Protein AF-A0A8T4KUY0-F1 (afdb_monomer_lite)

Secondary structure (DSSP, 8-state):
---HHHHHHHHHHHHHHHHHHHHHHHHHHHHHHHHHHHHHHHHHHHHHHHHHHHHHHHHHHHHHHHHHHHHHHHHHHHHHHHHHHHHHHHHHHHHHHHHHHHHH-TTT-----HHHHHHHHHHHHHHHHHHHHHHHHHHHHTS--

Radius of gyration: 52.65 Å; chains: 1; bounding box: 89×38×142 Å

Sequence (145 aa):
MPDPKKLQLILQELIRRANNESRRLRTLEQQLNAIETRLDSLEEVSVRRYKKSDLKFVETDGYIRNTNEVLLKLKNDVDKLNKQVVKFANKRDIKELEKMFDLLNPISQEFVTKESLDREVEEEVKEGFKELKRRSQKDVLSQEK

Structure (mmCIF, N/CA/C/O backbone):
data_AF-A0A8T4KUY0-F1
#
_entry.id   AF-A0A8T4KUY0-F1
#
loop_
_atom_site.group_PDB
_atom_site.id
_atom_site.type_symbol
_atom_site.label_atom_id
_atom_site.label_alt_id
_atom_site.label_comp_id
_atom_site.label_asym_id
_atom_site.label_entity_id
_atom_site.label_seq_id
_atom_site.pdbx_PDB_ins_code
_atom_site.Cartn_x
_atom_site.Cartn_y
_atom_site.Cartn_z
_atom_site.occupancy
_atom_site.B_iso_or_equiv
_atom_site.auth_seq_id
_atom_site.auth_comp_id
_atom_site.auth_asym_id
_atom_site.auth_atom_id
_atom_site.pdbx_PDB_model_num
ATOM 1 N N . MET A 1 1 ? 33.569 5.589 -73.068 1.00 71.81 1 MET A N 1
ATOM 2 C CA . MET A 1 1 ? 33.854 5.188 -71.672 1.00 71.81 1 MET A CA 1
ATOM 3 C C . MET A 1 1 ? 33.404 6.312 -70.751 1.00 71.81 1 MET A C 1
ATOM 5 O O . MET A 1 1 ? 33.564 7.462 -71.150 1.00 71.81 1 MET A O 1
ATOM 9 N N . PRO A 1 2 ? 32.786 6.023 -69.593 1.00 77.38 2 PRO A N 1
ATOM 10 C CA . PRO A 1 2 ? 32.457 7.060 -68.619 1.00 77.38 2 PRO A CA 1
ATOM 11 C C . PRO A 1 2 ? 33.731 7.786 -68.167 1.00 77.38 2 PRO A C 1
ATOM 13 O O . PRO A 1 2 ? 34.785 7.171 -68.032 1.00 77.38 2 PRO A O 1
ATOM 16 N N . ASP A 1 3 ? 33.624 9.099 -67.976 1.00 91.00 3 ASP A N 1
ATOM 17 C CA . ASP A 1 3 ? 34.736 9.959 -67.568 1.00 91.00 3 ASP A CA 1
ATOM 18 C C . ASP A 1 3 ? 35.268 9.511 -66.188 1.00 91.00 3 ASP A C 1
ATOM 20 O O . ASP A 1 3 ? 34.486 9.476 -65.227 1.00 91.00 3 ASP A O 1
ATOM 24 N N . PRO A 1 4 ? 36.562 9.158 -66.054 1.00 91.00 4 PRO A N 1
ATOM 25 C CA . PRO A 1 4 ? 37.136 8.652 -64.805 1.00 91.00 4 PRO A CA 1
ATOM 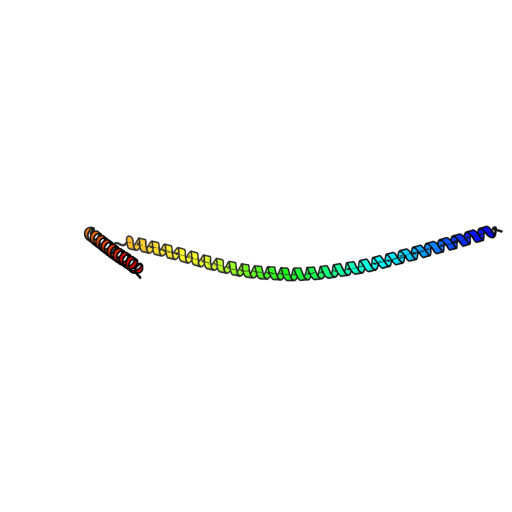26 C C . PRO A 1 4 ? 36.927 9.600 -63.615 1.00 91.00 4 PRO A C 1
ATOM 28 O O . PRO A 1 4 ? 36.757 9.140 -62.486 1.00 91.00 4 PRO A O 1
ATOM 31 N N . LYS A 1 5 ? 36.835 10.916 -63.856 1.00 92.50 5 LYS A N 1
ATOM 32 C CA . LYS A 1 5 ? 36.548 11.904 -62.802 1.00 92.50 5 LYS A CA 1
ATOM 33 C C . LYS A 1 5 ? 35.140 11.760 -62.222 1.00 92.50 5 LYS A C 1
ATOM 35 O O . LYS A 1 5 ? 34.949 11.920 -61.019 1.00 92.50 5 LYS A O 1
ATOM 40 N N . LYS A 1 6 ? 34.149 11.423 -63.056 1.00 93.56 6 LYS A N 1
ATOM 41 C CA . LYS A 1 6 ? 32.766 11.196 -62.603 1.00 93.56 6 LYS A CA 1
ATOM 42 C C . LYS A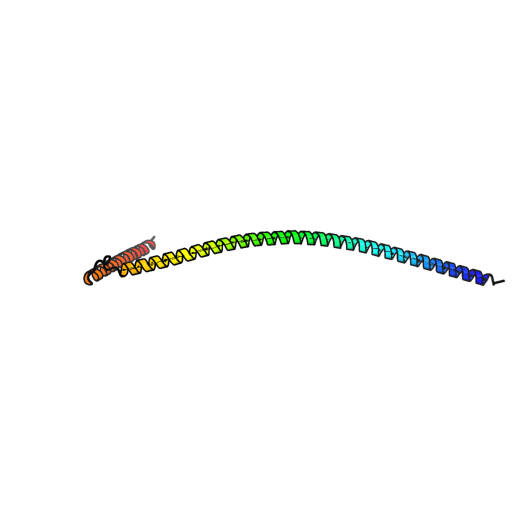 1 6 ? 32.665 9.931 -61.758 1.00 93.56 6 LYS A C 1
ATOM 44 O O . LYS A 1 6 ? 31.966 9.931 -60.750 1.00 93.56 6 LYS A O 1
ATOM 49 N N . LEU A 1 7 ? 33.395 8.881 -62.136 1.00 94.12 7 LEU A N 1
ATOM 50 C CA . LEU A 1 7 ? 33.453 7.639 -61.364 1.00 94.12 7 LEU A CA 1
ATOM 51 C C . LEU A 1 7 ? 34.056 7.877 -59.970 1.00 94.12 7 LEU A C 1
ATOM 53 O O . LEU A 1 7 ? 33.508 7.408 -58.974 1.00 94.12 7 LEU A O 1
ATOM 57 N N . GLN A 1 8 ? 35.133 8.663 -59.891 1.00 95.62 8 GLN A N 1
ATOM 58 C CA . GLN A 1 8 ? 35.764 9.027 -58.621 1.00 95.62 8 GLN A CA 1
ATOM 59 C C . GLN A 1 8 ? 34.829 9.846 -57.717 1.00 95.62 8 GLN A C 1
ATOM 61 O O . GLN A 1 8 ? 34.755 9.576 -56.519 1.00 95.62 8 GLN A O 1
ATOM 66 N N . LEU A 1 9 ? 34.075 10.795 -58.285 1.00 96.19 9 LEU A N 1
ATOM 67 C CA . LEU A 1 9 ? 33.085 11.583 -57.544 1.00 96.19 9 LEU A CA 1
ATOM 68 C C . LEU A 1 9 ? 31.974 10.697 -56.958 1.00 96.19 9 LEU A C 1
ATOM 70 O O . LEU A 1 9 ? 31.631 10.826 -55.785 1.00 96.19 9 LEU A O 1
ATOM 74 N N . ILE A 1 10 ? 31.437 9.770 -57.759 1.00 95.75 10 ILE A N 1
ATOM 75 C CA . ILE A 1 10 ? 30.396 8.833 -57.310 1.00 95.75 10 ILE A CA 1
ATOM 76 C C . ILE A 1 10 ? 30.924 7.963 -56.166 1.00 95.75 10 ILE A C 1
ATOM 78 O O . ILE A 1 10 ? 30.242 7.801 -55.156 1.00 95.75 10 ILE A O 1
ATOM 82 N N . LEU A 1 11 ? 32.147 7.441 -56.291 1.00 96.38 11 LEU A N 1
ATOM 83 C CA . LEU A 1 11 ? 32.770 6.636 -55.241 1.00 96.38 11 LEU A CA 1
ATOM 84 C C . LEU A 1 11 ? 32.942 7.442 -53.945 1.00 96.38 11 LEU A C 1
ATOM 86 O O . LEU A 1 11 ? 32.632 6.947 -52.863 1.00 96.38 11 LEU A O 1
ATOM 90 N N . GLN A 1 12 ? 33.395 8.693 -54.048 1.00 97.19 12 GLN A N 1
ATOM 91 C CA . GLN A 1 12 ? 33.581 9.567 -52.894 1.00 97.19 12 GLN A CA 1
ATOM 92 C C . GLN A 1 12 ? 32.257 9.863 -52.179 1.00 97.19 12 GLN A C 1
ATOM 94 O O . GLN A 1 12 ? 32.208 9.804 -50.950 1.00 97.19 12 GLN A O 1
ATOM 99 N N . GLU A 1 13 ? 31.180 10.129 -52.918 1.00 97.19 13 GLU A N 1
ATOM 100 C CA . GLU A 1 13 ? 29.858 10.355 -52.325 1.00 97.19 13 GLU A CA 1
ATOM 101 C C . GLU A 1 13 ? 29.262 9.079 -51.719 1.00 97.19 13 GLU A C 1
ATOM 103 O O . GLU A 1 13 ? 28.673 9.135 -50.640 1.00 97.19 13 GLU A O 1
ATOM 108 N N . LEU A 1 14 ? 29.481 7.910 -52.329 1.00 97.00 14 LEU A N 1
ATOM 109 C CA . LEU A 1 14 ? 29.097 6.627 -51.731 1.00 97.00 14 LEU A CA 1
ATOM 110 C C . LEU A 1 14 ? 29.839 6.373 -50.414 1.00 97.00 14 LEU A C 1
ATOM 112 O O . LEU A 1 14 ? 29.206 6.024 -49.419 1.00 97.00 14 LEU A O 1
ATOM 116 N N . ILE A 1 15 ? 31.153 6.613 -50.375 1.00 97.50 15 ILE A N 1
ATOM 117 C CA . ILE A 1 15 ? 31.956 6.497 -49.149 1.00 97.50 15 ILE A CA 1
ATOM 118 C C . ILE A 1 15 ? 31.464 7.494 -48.096 1.00 97.50 15 ILE A C 1
ATOM 120 O O . ILE A 1 15 ? 31.287 7.140 -46.930 1.00 97.50 15 ILE A O 1
ATOM 124 N N . ARG A 1 16 ? 31.204 8.746 -48.489 1.00 97.94 16 ARG A N 1
ATOM 125 C CA . ARG A 1 16 ? 30.688 9.779 -47.586 1.00 97.94 16 ARG A CA 1
ATOM 126 C C . ARG A 1 16 ? 29.333 9.384 -47.004 1.00 97.94 16 ARG A C 1
ATOM 128 O O . ARG A 1 16 ? 29.121 9.549 -45.801 1.00 97.94 16 ARG A O 1
ATOM 135 N N . ARG A 1 17 ? 28.438 8.847 -47.832 1.00 97.62 17 ARG A N 1
ATOM 136 C CA . ARG A 1 17 ? 27.117 8.376 -47.415 1.00 97.62 17 ARG A CA 1
ATOM 137 C C . ARG A 1 17 ? 27.217 7.182 -46.472 1.00 97.62 17 ARG A C 1
ATOM 139 O O . ARG A 1 17 ? 26.630 7.242 -45.398 1.00 97.62 17 ARG A O 1
ATOM 146 N N . ALA A 1 18 ? 28.018 6.174 -46.812 1.00 97.88 18 ALA A N 1
ATOM 147 C CA . ALA A 1 18 ? 28.255 5.012 -45.958 1.00 97.88 18 ALA A CA 1
ATOM 148 C C . ALA A 1 18 ? 28.836 5.418 -44.592 1.00 97.88 18 ALA A C 1
ATOM 150 O O . ALA A 1 18 ? 28.380 4.953 -43.549 1.00 97.88 18 ALA A O 1
ATOM 151 N N . ASN A 1 19 ? 29.778 6.366 -44.574 1.00 97.94 19 ASN A N 1
ATOM 152 C CA . ASN A 1 19 ? 30.333 6.907 -43.333 1.00 97.94 19 ASN A CA 1
ATOM 153 C C . ASN A 1 19 ? 29.288 7.666 -42.501 1.00 97.94 19 ASN A C 1
ATOM 155 O O . ASN A 1 19 ? 29.286 7.565 -41.274 1.00 97.94 19 ASN A O 1
ATOM 159 N N . ASN A 1 20 ? 28.400 8.430 -43.142 1.00 98.19 20 ASN A N 1
ATOM 160 C CA . ASN A 1 20 ? 27.322 9.130 -42.446 1.00 98.19 20 ASN A CA 1
ATOM 161 C C . ASN A 1 20 ? 26.292 8.146 -41.866 1.00 98.19 20 ASN A C 1
ATOM 163 O O . ASN A 1 20 ? 25.873 8.286 -40.719 1.00 98.19 20 ASN A O 1
ATOM 167 N N . GLU A 1 21 ? 25.931 7.114 -42.628 1.00 98.12 21 GLU A N 1
ATOM 168 C CA . GLU A 1 21 ? 25.035 6.046 -42.178 1.00 98.12 21 GLU A CA 1
ATOM 169 C C . GLU A 1 21 ? 25.646 5.264 -41.005 1.00 98.12 21 GLU A C 1
ATOM 171 O O . GLU A 1 21 ? 24.969 5.062 -40.000 1.00 98.12 21 GLU A O 1
ATOM 176 N N . SER A 1 22 ? 26.944 4.942 -41.050 1.00 98.06 22 SER A N 1
ATOM 177 C CA . SER A 1 22 ? 27.660 4.304 -39.934 1.00 98.06 22 SER A CA 1
ATOM 178 C C . SER A 1 22 ? 27.664 5.168 -38.665 1.00 98.06 22 SER A C 1
ATOM 180 O O . SER A 1 22 ? 27.395 4.673 -37.569 1.00 98.06 22 SER A O 1
ATOM 182 N N . ARG A 1 23 ? 27.887 6.485 -38.794 1.00 97.88 23 ARG A N 1
ATOM 183 C CA . ARG A 1 23 ? 27.783 7.420 -37.658 1.00 97.88 23 ARG A CA 1
ATOM 184 C C . ARG A 1 23 ? 26.376 7.437 -37.072 1.00 97.88 23 ARG A C 1
ATOM 186 O O . ARG A 1 23 ? 26.228 7.394 -35.854 1.00 97.88 23 ARG A O 1
ATOM 193 N N . ARG A 1 24 ? 25.354 7.474 -37.930 1.00 98.19 24 ARG A N 1
ATOM 194 C CA . ARG A 1 24 ? 23.951 7.461 -37.510 1.00 98.19 24 ARG A CA 1
ATOM 195 C C . ARG A 1 24 ? 23.588 6.164 -36.787 1.00 98.19 24 ARG A C 1
ATOM 197 O O . ARG A 1 24 ? 22.931 6.240 -35.754 1.00 98.19 24 ARG A O 1
ATOM 204 N N . LEU A 1 25 ? 24.031 5.011 -37.291 1.00 98.38 25 LEU A N 1
ATOM 205 C CA . LEU A 1 25 ? 23.829 3.714 -36.638 1.00 98.38 25 LEU A CA 1
ATOM 206 C C . LEU A 1 25 ? 24.439 3.702 -35.237 1.00 98.38 25 LEU A C 1
ATOM 208 O O . LEU A 1 25 ? 23.737 3.400 -34.279 1.00 98.38 25 LEU A O 1
ATOM 212 N N . ARG A 1 26 ? 25.683 4.166 -35.092 1.00 98.25 26 ARG A N 1
ATOM 213 C CA . ARG A 1 26 ? 26.335 4.262 -33.781 1.00 98.25 26 ARG A CA 1
ATOM 214 C C . ARG A 1 26 ? 25.565 5.151 -32.799 1.00 98.25 26 ARG A C 1
ATOM 216 O O . ARG A 1 26 ? 25.467 4.827 -31.620 1.00 98.25 26 ARG A O 1
ATOM 223 N N . THR A 1 27 ? 25.021 6.280 -33.257 1.00 98.38 27 THR A N 1
ATOM 224 C CA . THR A 1 27 ? 24.182 7.140 -32.405 1.00 98.38 27 THR A CA 1
ATOM 225 C C . THR A 1 27 ? 22.889 6.438 -31.993 1.00 98.38 27 THR A C 1
ATOM 227 O O . THR A 1 27 ? 22.487 6.555 -30.838 1.00 98.38 27 THR A O 1
ATOM 230 N N . LEU A 1 28 ? 22.252 5.696 -32.903 1.00 98.38 28 LEU A N 1
ATOM 231 C CA . LEU A 1 28 ? 21.046 4.928 -32.591 1.00 98.38 28 LEU A CA 1
ATOM 232 C C . LEU A 1 28 ? 21.329 3.807 -31.588 1.00 98.38 28 LEU A C 1
ATOM 234 O O . LEU A 1 28 ? 20.566 3.656 -30.645 1.00 98.38 28 LEU A O 1
ATOM 238 N N . GLU A 1 29 ? 22.440 3.085 -31.728 1.00 98.50 29 GLU A N 1
ATOM 239 C CA . GLU A 1 29 ? 22.869 2.059 -30.766 1.00 98.50 29 GLU A CA 1
ATOM 240 C C . GLU A 1 29 ? 23.112 2.657 -29.376 1.00 98.50 29 GLU A C 1
ATOM 242 O O . GLU A 1 29 ? 22.653 2.124 -28.371 1.00 98.50 29 GLU A O 1
ATOM 247 N N . GLN A 1 30 ? 23.774 3.814 -29.299 1.00 98.38 30 GLN A N 1
ATOM 248 C CA . GLN A 1 30 ? 23.978 4.511 -28.026 1.00 98.38 30 GLN A CA 1
ATOM 249 C C . GLN A 1 30 ? 22.656 4.945 -27.384 1.00 98.38 30 GLN A C 1
ATOM 251 O O . GLN A 1 30 ? 22.499 4.845 -26.167 1.00 98.38 30 GLN A O 1
ATOM 256 N N . GLN A 1 31 ? 21.706 5.426 -28.188 1.00 98.50 31 GLN A N 1
ATOM 257 C CA . GLN A 1 31 ? 20.373 5.789 -27.710 1.00 98.50 31 GLN A CA 1
ATOM 258 C C . GLN A 1 31 ? 19.583 4.563 -27.253 1.00 98.50 31 GLN A C 1
ATOM 260 O O . GLN A 1 31 ? 18.938 4.630 -26.210 1.00 98.50 31 GLN A O 1
ATOM 265 N N . LEU A 1 32 ? 19.663 3.456 -27.994 1.00 98.56 32 LEU A N 1
ATOM 266 C CA . LEU A 1 32 ? 19.026 2.189 -27.648 1.00 98.56 32 LEU A CA 1
ATOM 267 C C . LEU A 1 32 ? 19.540 1.690 -26.295 1.00 98.56 32 LEU A C 1
ATOM 269 O O . LEU A 1 32 ? 18.743 1.512 -25.381 1.00 98.56 32 LEU A O 1
ATOM 273 N N . ASN A 1 33 ? 20.861 1.615 -26.123 1.00 98.50 33 ASN A N 1
ATOM 274 C CA . ASN A 1 33 ? 21.479 1.189 -24.866 1.00 98.50 33 ASN A CA 1
ATOM 275 C C . ASN A 1 33 ? 21.059 2.090 -23.691 1.00 98.50 33 ASN A C 1
ATOM 277 O O . ASN A 1 33 ? 20.778 1.616 -22.593 1.00 98.50 33 ASN A O 1
ATOM 281 N N . ALA A 1 34 ? 20.973 3.407 -23.911 1.00 98.44 34 ALA A N 1
ATOM 282 C CA . ALA A 1 34 ? 20.512 4.337 -22.883 1.00 98.44 34 ALA A CA 1
ATOM 283 C C . ALA A 1 34 ? 19.028 4.142 -22.523 1.00 98.44 34 ALA A C 1
ATOM 285 O O . ALA A 1 34 ? 18.643 4.366 -21.374 1.00 98.44 34 ALA A O 1
ATOM 286 N N . ILE A 1 35 ? 18.188 3.759 -23.489 1.00 98.50 35 ILE A N 1
ATOM 287 C CA . ILE A 1 35 ? 16.777 3.429 -23.256 1.00 98.50 35 ILE A CA 1
ATOM 288 C C . ILE A 1 35 ? 16.663 2.109 -22.493 1.00 98.50 35 ILE A C 1
ATOM 290 O O . ILE A 1 35 ? 15.906 2.060 -21.528 1.00 98.50 35 ILE A O 1
ATOM 294 N N . GLU A 1 36 ? 17.437 1.089 -22.860 1.00 98.56 36 GLU A N 1
ATOM 295 C CA . GLU A 1 36 ? 17.468 -0.209 -22.174 1.00 98.56 36 GLU A CA 1
ATOM 296 C C . GLU A 1 36 ? 17.841 -0.047 -20.698 1.00 98.56 36 GLU A C 1
ATOM 298 O O . GLU A 1 36 ? 17.053 -0.409 -19.830 1.00 98.56 36 GLU A O 1
ATOM 303 N N . THR A 1 37 ? 18.934 0.659 -20.382 1.00 98.50 37 THR A N 1
ATOM 304 C CA . THR A 1 37 ? 19.308 0.921 -18.977 1.00 98.50 37 THR A CA 1
ATOM 305 C C . THR A 1 37 ? 18.216 1.676 -18.207 1.00 98.50 37 THR A C 1
ATOM 307 O O . THR A 1 37 ? 18.003 1.447 -17.014 1.00 98.50 37 THR A O 1
ATOM 310 N N . ARG A 1 38 ? 17.499 2.599 -18.864 1.00 98.31 38 ARG A N 1
ATOM 311 C CA . ARG A 1 38 ? 16.374 3.307 -18.234 1.00 98.31 38 ARG A CA 1
ATOM 312 C C . ARG A 1 38 ? 15.194 2.374 -17.985 1.00 98.31 38 ARG A C 1
ATOM 314 O O . ARG A 1 38 ? 14.589 2.482 -16.919 1.00 98.31 38 ARG A O 1
ATOM 321 N N . LEU A 1 39 ? 14.876 1.488 -18.926 1.00 98.56 39 LEU A N 1
ATOM 322 C CA . LEU A 1 39 ? 13.811 0.498 -18.775 1.00 98.56 39 LEU A CA 1
ATOM 323 C C . LEU A 1 39 ? 14.119 -0.471 -17.636 1.00 98.56 39 LEU A C 1
ATOM 325 O O . LEU A 1 39 ? 13.268 -0.617 -16.762 1.00 98.56 39 LEU A O 1
ATOM 329 N N . ASP A 1 40 ? 15.341 -0.997 -17.564 1.00 98.44 40 ASP A N 1
ATOM 330 C CA . ASP A 1 40 ? 15.775 -1.879 -16.474 1.00 98.44 40 ASP A CA 1
ATOM 331 C C . ASP A 1 40 ? 15.615 -1.183 -15.114 1.00 98.44 40 ASP A C 1
ATOM 333 O O . ASP A 1 40 ? 15.017 -1.712 -14.174 1.00 98.44 40 ASP A O 1
ATOM 337 N N . SER A 1 41 ? 16.065 0.073 -15.015 1.00 98.38 41 SER A N 1
ATOM 338 C CA . SER A 1 41 ? 15.931 0.854 -13.781 1.00 98.38 41 SER A CA 1
ATOM 339 C C . SER A 1 41 ? 14.467 1.100 -13.386 1.00 98.38 41 SER A C 1
ATOM 341 O O . SER A 1 41 ? 14.119 1.086 -12.200 1.00 98.38 41 SER A O 1
ATOM 343 N N . LEU A 1 42 ? 13.591 1.318 -14.373 1.00 98.50 42 LEU A N 1
ATOM 344 C CA . LEU A 1 42 ? 12.166 1.544 -14.164 1.00 98.50 42 LEU A CA 1
ATOM 345 C C . LEU A 1 42 ? 11.472 0.255 -13.725 1.00 98.50 42 LEU A C 1
ATOM 347 O O . LEU A 1 42 ? 10.648 0.297 -12.807 1.00 98.50 42 LEU A O 1
ATOM 351 N N . GLU A 1 43 ? 11.834 -0.875 -14.327 1.00 98.50 43 GLU A N 1
ATOM 352 C CA . GLU A 1 43 ? 11.355 -2.197 -13.942 1.00 98.50 43 GLU A CA 1
ATOM 353 C C . GLU A 1 43 ? 11.744 -2.512 -12.497 1.00 98.50 43 GLU A C 1
ATOM 355 O O . GLU A 1 43 ? 10.872 -2.820 -11.681 1.00 98.50 43 GLU A O 1
ATOM 360 N N . GLU A 1 44 ? 13.009 -2.320 -12.120 1.00 98.50 44 GLU A N 1
ATOM 361 C CA . GLU A 1 44 ? 13.444 -2.527 -10.739 1.00 98.50 44 GLU A CA 1
ATOM 362 C C . GLU A 1 44 ? 12.673 -1.652 -9.743 1.00 98.50 44 GLU A C 1
ATOM 364 O O . GLU A 1 44 ? 12.268 -2.111 -8.670 1.00 98.50 44 GLU A O 1
ATOM 369 N N . VAL A 1 45 ? 12.474 -0.367 -10.062 1.00 98.44 45 VAL A N 1
ATOM 370 C CA . VAL A 1 45 ? 11.691 0.544 -9.215 1.00 98.44 45 VAL A CA 1
ATOM 371 C C . VAL A 1 45 ? 10.241 0.075 -9.113 1.00 98.44 45 VAL A C 1
ATOM 373 O O . VAL A 1 45 ? 9.680 0.106 -8.015 1.00 98.44 45 VAL A O 1
ATOM 376 N N . SER A 1 46 ? 9.647 -0.380 -10.215 1.00 98.31 46 SER A N 1
ATOM 377 C CA . SER A 1 46 ? 8.289 -0.923 -10.246 1.00 98.31 46 SER A CA 1
ATOM 378 C C . SER A 1 46 ? 8.165 -2.164 -9.359 1.00 98.31 46 SER A C 1
ATOM 380 O O . SER A 1 46 ? 7.331 -2.191 -8.453 1.00 98.31 46 SER A O 1
ATOM 382 N N . VAL A 1 47 ? 9.069 -3.136 -9.511 1.00 98.50 47 VAL A N 1
ATOM 383 C CA . VAL A 1 47 ? 9.107 -4.363 -8.700 1.00 98.50 47 VAL A CA 1
ATOM 384 C C . VAL A 1 47 ? 9.303 -4.041 -7.216 1.00 98.50 47 VAL A C 1
ATOM 386 O O . VAL A 1 47 ? 8.597 -4.583 -6.363 1.00 98.50 47 VAL A O 1
ATOM 389 N N . ARG A 1 48 ? 10.220 -3.123 -6.877 1.00 98.25 48 ARG A N 1
ATOM 390 C CA . ARG A 1 48 ? 10.424 -2.674 -5.487 1.00 98.25 48 ARG A CA 1
ATOM 391 C C . ARG A 1 48 ? 9.169 -2.017 -4.910 1.00 98.25 48 ARG A C 1
ATOM 393 O O . ARG A 1 48 ? 8.815 -2.288 -3.762 1.00 98.25 48 ARG A O 1
ATOM 400 N N . ARG A 1 49 ? 8.485 -1.168 -5.684 1.00 98.00 49 ARG A N 1
ATOM 401 C CA . ARG A 1 49 ? 7.226 -0.529 -5.265 1.00 98.00 49 ARG A CA 1
ATOM 402 C C . ARG A 1 49 ? 6.122 -1.554 -5.058 1.00 98.00 49 ARG A C 1
ATOM 404 O O . ARG A 1 49 ? 5.447 -1.477 -4.039 1.00 98.00 49 ARG A O 1
ATOM 411 N N . TYR A 1 50 ? 5.983 -2.519 -5.964 1.00 98.19 50 TYR A N 1
ATOM 412 C CA . TYR A 1 50 ? 4.999 -3.589 -5.846 1.00 98.19 50 TYR A CA 1
ATOM 413 C C . TYR A 1 50 ? 5.200 -4.387 -4.554 1.00 98.19 50 TYR A C 1
ATOM 415 O O . TYR A 1 50 ? 4.285 -4.468 -3.741 1.00 98.19 50 TYR A O 1
ATOM 423 N N . LYS A 1 51 ? 6.429 -4.856 -4.292 1.00 98.19 51 LYS A N 1
ATOM 424 C CA . LYS A 1 51 ? 6.767 -5.573 -3.050 1.00 98.19 51 LYS A CA 1
ATOM 425 C C . LYS A 1 51 ? 6.481 -4.742 -1.796 1.00 98.19 51 LYS A C 1
ATOM 427 O O . LYS A 1 51 ? 5.942 -5.254 -0.823 1.00 98.19 51 LYS A O 1
ATOM 432 N N . LYS A 1 52 ? 6.817 -3.447 -1.807 1.00 98.06 52 LYS A N 1
ATOM 433 C CA . LYS A 1 52 ? 6.545 -2.554 -0.669 1.00 98.06 52 LYS A CA 1
ATOM 434 C C . LYS A 1 52 ? 5.046 -2.341 -0.441 1.00 98.06 52 LYS A C 1
ATOM 436 O O . LYS A 1 52 ? 4.622 -2.252 0.706 1.00 98.06 52 LYS A O 1
ATOM 441 N N . SER A 1 53 ? 4.261 -2.220 -1.508 1.00 98.00 53 SER A N 1
ATOM 442 C CA . SER A 1 53 ? 2.804 -2.099 -1.413 1.00 98.00 53 SER A CA 1
ATOM 443 C C . SER A 1 53 ? 2.171 -3.384 -0.889 1.00 98.00 53 SER A C 1
ATOM 445 O O . SER A 1 53 ? 1.318 -3.308 -0.015 1.00 98.00 53 SER A O 1
ATOM 447 N N . ASP A 1 54 ? 2.629 -4.542 -1.360 1.00 98.00 54 ASP A N 1
ATOM 448 C CA . ASP A 1 54 ? 2.168 -5.854 -0.897 1.00 98.00 54 ASP A CA 1
ATOM 449 C C . ASP A 1 54 ? 2.382 -6.034 0.615 1.00 98.00 54 ASP A C 1
ATOM 451 O O . ASP A 1 54 ? 1.441 -6.322 1.352 1.00 98.00 54 ASP A O 1
ATOM 455 N N . LEU A 1 55 ? 3.580 -5.703 1.115 1.00 97.94 55 LEU A N 1
ATOM 456 C CA . LEU A 1 55 ? 3.867 -5.703 2.555 1.00 97.94 55 LEU A CA 1
ATOM 457 C C . LEU A 1 55 ? 2.925 -4.780 3.343 1.00 97.94 55 LEU A C 1
ATOM 459 O O . LEU A 1 55 ? 2.395 -5.175 4.379 1.00 97.94 55 LEU A O 1
ATOM 463 N N . LYS A 1 56 ? 2.659 -3.571 2.833 1.00 97.50 56 LYS A N 1
ATOM 464 C CA . LYS A 1 56 ? 1.714 -2.641 3.469 1.00 97.50 56 LYS A CA 1
ATOM 465 C C . LYS A 1 56 ? 0.287 -3.182 3.498 1.00 97.50 56 LYS A C 1
ATOM 467 O O . LYS A 1 56 ? -0.436 -2.905 4.454 1.00 97.50 56 LYS A O 1
ATOM 472 N N . PHE A 1 57 ? -0.138 -3.918 2.472 1.00 97.69 57 PHE A N 1
ATOM 473 C CA . PHE A 1 57 ? -1.455 -4.553 2.465 1.00 97.69 57 PHE A CA 1
ATOM 474 C C . PHE A 1 57 ? -1.551 -5.637 3.536 1.00 97.69 57 PHE A C 1
ATOM 476 O O . PHE A 1 57 ? -2.540 -5.661 4.264 1.00 97.69 57 PHE A O 1
ATOM 483 N N . VAL A 1 58 ? -0.512 -6.460 3.694 1.00 97.94 58 VAL A N 1
ATOM 484 C CA . VAL A 1 58 ? -0.446 -7.472 4.761 1.00 97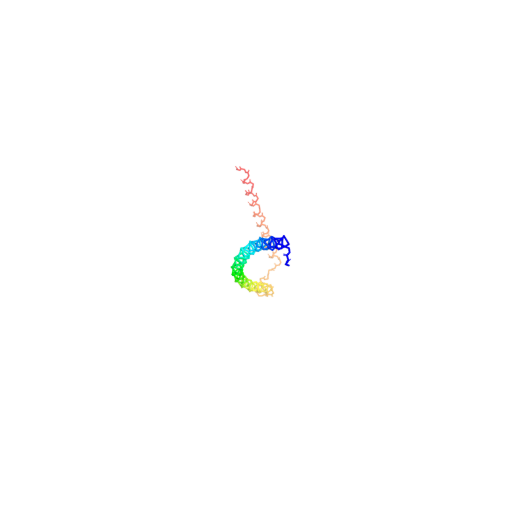.94 58 VAL A CA 1
ATOM 485 C C . VAL A 1 58 ? -0.489 -6.824 6.149 1.00 97.94 58 VAL A C 1
ATOM 487 O O . VAL A 1 58 ? -1.262 -7.252 7.004 1.00 97.94 58 VAL A O 1
ATOM 490 N N . GLU A 1 59 ? 0.285 -5.759 6.373 1.00 97.88 59 GLU A N 1
ATOM 491 C CA . GLU A 1 59 ? 0.255 -5.003 7.634 1.00 97.88 59 GLU A CA 1
ATOM 492 C C . GLU A 1 59 ? -1.133 -4.404 7.906 1.00 97.88 59 GLU A C 1
ATOM 494 O O . GLU A 1 59 ? -1.665 -4.527 9.009 1.00 97.88 59 GLU A O 1
ATOM 499 N N . THR A 1 60 ? -1.747 -3.797 6.887 1.00 97.62 60 THR A N 1
ATOM 500 C CA . THR A 1 60 ? -3.084 -3.194 6.987 1.00 97.62 60 THR A CA 1
ATOM 501 C C . THR A 1 60 ? -4.154 -4.240 7.295 1.00 97.62 60 THR A C 1
ATOM 503 O O . THR A 1 60 ? -5.005 -3.994 8.148 1.00 97.62 60 THR A O 1
ATOM 506 N N . ASP A 1 61 ? -4.096 -5.419 6.671 1.00 97.44 61 ASP A N 1
ATOM 507 C CA . ASP A 1 61 ? -4.996 -6.534 6.988 1.00 97.44 61 ASP A CA 1
ATOM 508 C C . ASP A 1 61 ? -4.829 -6.983 8.449 1.00 97.44 61 ASP A C 1
ATOM 510 O O . ASP A 1 61 ? -5.813 -7.181 9.165 1.00 97.44 61 ASP A O 1
ATOM 514 N N . GLY A 1 62 ? -3.586 -7.041 8.938 1.00 97.88 62 GLY A N 1
ATOM 515 C CA . GLY A 1 62 ? -3.284 -7.295 10.347 1.00 97.88 62 GLY A CA 1
ATOM 516 C C . GLY A 1 62 ? -3.921 -6.268 11.289 1.00 97.88 62 GLY A C 1
ATOM 517 O O . GLY A 1 62 ? -4.573 -6.645 12.268 1.00 97.88 62 GLY A O 1
ATOM 518 N N . TYR A 1 63 ? -3.799 -4.974 10.977 1.00 97.62 63 TYR A N 1
ATOM 519 C CA . TYR A 1 63 ? -4.439 -3.911 11.757 1.00 97.62 63 TYR A CA 1
ATOM 520 C C . TYR A 1 63 ? -5.965 -4.031 11.754 1.00 97.62 63 TYR A C 1
ATOM 522 O O . TYR A 1 63 ? -6.573 -3.939 12.818 1.00 97.62 63 TYR A O 1
ATOM 530 N N . ILE A 1 64 ? -6.581 -4.299 10.598 1.00 97.50 64 ILE A N 1
ATOM 531 C CA . ILE A 1 64 ? -8.035 -4.477 10.480 1.00 97.50 64 ILE A CA 1
ATOM 532 C C . ILE A 1 64 ? -8.513 -5.645 11.348 1.00 97.50 64 ILE A C 1
ATOM 534 O O . ILE A 1 64 ? -9.494 -5.504 12.082 1.00 97.50 64 ILE A O 1
ATOM 538 N N . ARG A 1 65 ? -7.813 -6.787 11.317 1.00 97.50 65 ARG A N 1
ATOM 539 C CA . ARG A 1 65 ? -8.145 -7.947 12.161 1.00 97.50 65 ARG A CA 1
ATOM 540 C C . ARG A 1 65 ? -8.065 -7.605 13.644 1.00 97.50 65 ARG A C 1
ATOM 542 O O . ARG A 1 65 ? -9.018 -7.866 14.374 1.00 97.50 65 ARG A O 1
ATOM 549 N N . ASN A 1 66 ? -6.985 -6.956 14.074 1.00 97.81 66 ASN A N 1
ATOM 550 C CA . ASN A 1 66 ? -6.822 -6.546 15.467 1.00 97.81 66 ASN A CA 1
ATOM 551 C C . ASN A 1 66 ? -7.909 -5.546 15.906 1.00 97.81 66 ASN A C 1
ATOM 553 O O . ASN A 1 66 ? -8.495 -5.682 16.978 1.00 97.81 66 ASN A O 1
ATOM 557 N N . THR A 1 67 ? -8.241 -4.565 15.063 1.00 97.31 67 THR A N 1
ATOM 558 C CA . THR A 1 67 ? -9.339 -3.628 15.337 1.00 97.31 67 THR A CA 1
ATOM 559 C C . THR A 1 67 ? -10.677 -4.355 15.460 1.00 97.31 67 THR A C 1
ATOM 561 O O . THR A 1 67 ? -11.435 -4.067 16.386 1.00 97.31 67 THR A O 1
ATOM 564 N N . ASN A 1 68 ? -10.958 -5.333 14.596 1.00 97.44 68 ASN A N 1
ATOM 565 C CA . ASN A 1 68 ? -12.170 -6.148 14.693 1.00 97.44 68 ASN A CA 1
ATOM 566 C C . ASN A 1 68 ? -12.237 -6.936 16.008 1.00 97.44 68 ASN A C 1
ATOM 568 O O . ASN A 1 68 ? -13.292 -6.981 16.639 1.00 97.44 68 ASN A O 1
ATOM 572 N N . GLU A 1 69 ? -11.124 -7.509 16.469 1.00 97.69 69 GLU A N 1
ATOM 573 C CA . GLU A 1 69 ? -11.073 -8.192 17.767 1.00 97.69 69 GLU A CA 1
ATOM 574 C C . GLU A 1 69 ? -11.358 -7.244 18.938 1.00 97.69 69 GLU A C 1
ATOM 576 O O . GLU A 1 69 ? -12.117 -7.586 19.850 1.00 97.69 69 GLU A O 1
ATOM 581 N N . VAL A 1 70 ? -10.784 -6.038 18.914 1.00 97.31 70 VAL A N 1
ATOM 582 C CA . VAL A 1 70 ? -11.041 -5.009 19.933 1.00 97.31 70 VAL A CA 1
ATOM 583 C C . VAL A 1 70 ? -12.509 -4.581 19.917 1.00 97.31 70 VAL A C 1
ATOM 585 O O . VAL A 1 70 ? -13.130 -4.499 20.977 1.00 97.31 70 VAL A O 1
ATOM 588 N N . LEU A 1 71 ? -13.095 -4.375 18.735 1.00 96.94 71 LEU A N 1
ATOM 589 C CA . LEU A 1 71 ? -14.511 -4.033 18.592 1.00 96.94 71 LEU A CA 1
ATOM 590 C C . LEU A 1 71 ? -15.427 -5.142 19.117 1.00 96.94 71 LEU A C 1
ATOM 592 O O . LEU A 1 71 ? -16.417 -4.847 19.785 1.00 96.94 71 LEU A O 1
ATOM 596 N N . LEU A 1 72 ? -15.092 -6.412 18.877 1.00 97.56 72 LEU A N 1
ATOM 597 C CA . LEU A 1 72 ? -15.842 -7.545 19.424 1.00 97.56 72 LEU A CA 1
ATOM 598 C C . LEU A 1 72 ? -15.776 -7.592 20.954 1.00 97.56 72 LEU A C 1
ATOM 600 O O . LEU A 1 72 ? -16.801 -7.813 21.602 1.00 97.56 72 LEU A O 1
ATOM 604 N N . LYS A 1 73 ? -14.601 -7.348 21.548 1.00 97.38 73 LYS A N 1
ATOM 605 C CA . LYS A 1 73 ? -14.453 -7.253 23.010 1.00 97.38 73 LYS A CA 1
ATOM 606 C C . LYS A 1 73 ? -15.293 -6.109 23.578 1.00 97.38 73 LYS A C 1
ATOM 608 O O . LYS A 1 73 ? -16.074 -6.335 24.498 1.00 97.38 73 LYS A O 1
ATOM 613 N N . LEU A 1 74 ? -15.207 -4.926 22.972 1.00 96.69 74 LEU A N 1
ATOM 614 C CA . LEU A 1 74 ? -15.964 -3.751 23.400 1.00 96.69 74 LEU A CA 1
ATOM 615 C C . LEU A 1 74 ? -17.475 -3.983 23.289 1.00 96.69 74 LEU A C 1
ATOM 617 O O . LEU A 1 74 ? -18.208 -3.680 24.225 1.00 96.69 74 LEU A O 1
ATOM 621 N N . LYS A 1 75 ? -17.942 -4.597 22.195 1.00 96.75 75 LYS A N 1
ATOM 622 C CA . LYS A 1 75 ? -19.346 -4.994 22.032 1.00 96.75 75 LYS A CA 1
ATOM 623 C C . LYS A 1 75 ? -19.802 -5.927 23.156 1.00 96.75 75 LYS A C 1
ATOM 625 O O . LYS A 1 75 ? -20.841 -5.686 23.763 1.00 96.75 75 LYS A O 1
ATOM 630 N N . ASN A 1 76 ? -19.012 -6.953 23.470 1.00 97.00 76 ASN A N 1
ATOM 631 C CA . ASN A 1 76 ? -19.337 -7.887 24.548 1.00 97.00 76 ASN A CA 1
ATOM 632 C C . ASN A 1 76 ? -19.413 -7.195 25.915 1.00 97.00 76 ASN A C 1
ATOM 634 O O . ASN A 1 76 ? -20.260 -7.546 26.738 1.00 97.00 76 ASN A O 1
ATOM 638 N N . ASP A 1 77 ? -18.541 -6.224 26.176 1.00 96.50 77 ASP A N 1
ATOM 639 C CA . ASP A 1 77 ? -18.547 -5.485 27.437 1.00 96.50 77 ASP A CA 1
ATOM 640 C C . ASP A 1 77 ? -19.719 -4.500 27.521 1.00 96.50 77 ASP A C 1
ATOM 642 O O . ASP A 1 77 ? -20.368 -4.421 28.565 1.00 96.50 77 ASP A O 1
ATOM 646 N N . VAL A 1 78 ? -20.085 -3.847 26.414 1.00 96.38 78 VAL A N 1
ATOM 647 C CA . VAL A 1 78 ? -21.318 -3.049 26.314 1.00 96.38 78 VAL A CA 1
ATOM 648 C C . VAL A 1 78 ? -22.553 -3.918 26.562 1.00 96.38 78 VAL A C 1
ATOM 650 O O . VAL A 1 78 ? -23.423 -3.531 27.341 1.00 96.38 78 VAL A O 1
ATOM 653 N N . ASP A 1 79 ? -22.614 -5.124 25.994 1.00 96.19 79 ASP A N 1
ATOM 654 C CA . ASP A 1 79 ? -23.725 -6.054 26.224 1.00 96.19 79 ASP A CA 1
ATOM 655 C C . ASP A 1 79 ? -23.814 -6.496 27.696 1.00 96.19 79 ASP A C 1
ATOM 657 O O . ASP A 1 79 ? -24.912 -6.634 28.248 1.00 96.19 79 ASP A O 1
ATOM 661 N N . LYS A 1 80 ? -22.674 -6.700 28.373 1.00 96.00 80 LYS A N 1
ATOM 662 C CA . LYS A 1 80 ? -22.643 -6.987 29.819 1.00 96.00 80 LYS A CA 1
ATOM 663 C C . LYS A 1 80 ? -23.128 -5.794 30.639 1.00 96.00 80 LYS A C 1
ATOM 665 O O . LYS A 1 80 ? -23.933 -5.998 31.550 1.00 96.00 80 LYS A O 1
ATOM 670 N N . LEU A 1 81 ? -22.670 -4.582 30.323 1.00 94.25 81 LEU A N 1
ATOM 671 C CA . LEU A 1 81 ? -23.113 -3.356 30.989 1.00 94.25 81 LEU A CA 1
ATOM 672 C C . LEU A 1 81 ? -24.617 -3.164 30.820 1.00 94.25 81 LEU A C 1
ATOM 674 O O . LEU A 1 81 ? -25.313 -2.952 31.807 1.00 94.25 81 LEU A O 1
ATOM 678 N N . ASN A 1 82 ? -25.144 -3.348 29.610 1.00 93.62 82 ASN A N 1
ATOM 679 C CA . ASN A 1 82 ? -26.574 -3.236 29.350 1.00 93.62 82 ASN A CA 1
ATOM 680 C C . ASN A 1 82 ? -27.383 -4.241 30.195 1.00 93.62 82 ASN A C 1
ATOM 682 O O . ASN A 1 82 ? -28.343 -3.875 30.870 1.00 93.62 82 ASN A O 1
ATOM 686 N N . LYS A 1 83 ? -26.934 -5.503 30.276 1.00 94.38 83 LYS A N 1
ATOM 687 C CA . LYS A 1 83 ? -27.551 -6.512 31.160 1.00 94.38 83 LYS A CA 1
ATOM 688 C C . LYS A 1 83 ? -27.503 -6.117 32.639 1.00 94.38 83 LYS A C 1
ATOM 690 O O . LYS A 1 83 ? -28.436 -6.428 33.379 1.00 94.38 83 LYS A O 1
ATOM 695 N N . GLN A 1 84 ? -26.425 -5.479 33.096 1.00 92.62 84 GLN A N 1
ATOM 696 C CA . GLN A 1 84 ? -26.312 -4.994 34.474 1.00 92.62 84 GLN A CA 1
ATOM 697 C C . GLN A 1 84 ? -27.238 -3.803 34.739 1.00 92.62 84 GLN A C 1
ATOM 699 O O . GLN A 1 84 ? -27.900 -3.789 35.774 1.00 92.62 84 GLN A O 1
ATOM 704 N N . VAL A 1 85 ? -27.339 -2.861 33.799 1.00 89.44 85 VAL A N 1
ATOM 705 C CA . VAL A 1 85 ? -28.240 -1.703 33.879 1.00 89.44 85 VAL A CA 1
ATOM 706 C C . VAL A 1 85 ? -29.694 -2.158 33.971 1.00 89.44 85 VAL A C 1
ATOM 708 O O . VAL A 1 85 ? -30.394 -1.736 34.886 1.00 89.44 85 VAL A O 1
ATOM 711 N N . VAL A 1 86 ? -30.126 -3.093 33.117 1.00 89.81 86 VAL A N 1
ATOM 712 C CA . VAL A 1 86 ? -31.486 -3.664 33.174 1.00 89.81 86 VAL A CA 1
ATOM 713 C C . VAL A 1 86 ? -31.753 -4.333 34.526 1.00 89.81 86 VAL A C 1
ATOM 715 O O . VAL A 1 86 ? -32.788 -4.106 35.146 1.00 89.81 86 VAL A O 1
ATOM 718 N N . LYS A 1 87 ? -30.802 -5.125 35.042 1.00 89.50 87 LYS A N 1
ATOM 719 C CA . LYS A 1 87 ? -30.934 -5.747 36.372 1.00 89.50 87 LYS A CA 1
ATOM 720 C C . LYS A 1 87 ? -31.010 -4.714 37.496 1.00 89.50 87 LYS A C 1
ATOM 722 O O . LYS A 1 87 ? -31.719 -4.943 38.471 1.00 89.50 87 LYS A O 1
ATOM 727 N N . PHE A 1 88 ? -30.248 -3.629 37.400 1.00 87.06 88 PHE A N 1
ATOM 728 C CA . PHE A 1 88 ? -30.243 -2.570 38.402 1.00 87.06 88 PHE A CA 1
ATOM 729 C C . PHE A 1 88 ? -31.554 -1.778 38.390 1.00 87.06 88 PHE A C 1
ATOM 731 O O . PHE A 1 88 ? -32.115 -1.557 39.459 1.00 87.06 88 PHE A O 1
ATOM 738 N N . ALA A 1 89 ? -32.064 -1.432 37.203 1.00 84.94 89 ALA A N 1
ATOM 739 C CA . ALA A 1 89 ? -33.368 -0.796 37.031 1.00 84.94 89 ALA A CA 1
ATOM 740 C C . ALA A 1 89 ? -34.477 -1.651 37.664 1.00 84.94 89 ALA A C 1
ATOM 742 O O . ALA A 1 89 ? -35.106 -1.209 38.618 1.00 84.94 89 ALA A O 1
ATOM 743 N N . ASN A 1 90 ? -34.574 -2.933 37.290 1.00 86.44 90 ASN A N 1
ATOM 744 C CA . ASN A 1 90 ? -35.571 -3.845 37.862 1.00 86.44 90 ASN A CA 1
ATOM 745 C C . ASN A 1 90 ? -35.472 -3.950 39.396 1.00 86.44 90 ASN A C 1
ATOM 747 O O . ASN A 1 90 ? -36.484 -3.993 40.085 1.00 86.44 90 ASN A O 1
ATOM 751 N N . LYS A 1 91 ? -34.255 -3.994 39.960 1.00 81.12 91 LYS A N 1
ATOM 752 C CA . LYS A 1 91 ? -34.061 -4.031 41.423 1.00 81.12 91 LYS A CA 1
ATOM 753 C C . LYS A 1 91 ? -34.507 -2.743 42.108 1.00 81.12 91 LYS A C 1
ATOM 755 O O . LYS A 1 91 ? -34.968 -2.800 43.245 1.00 81.12 91 LYS A O 1
ATOM 760 N N . ARG A 1 92 ? -34.310 -1.594 41.465 1.00 83.44 92 ARG A N 1
ATOM 761 C CA . ARG A 1 92 ? -34.766 -0.306 41.983 1.00 83.44 92 ARG A CA 1
ATOM 762 C C . ARG A 1 92 ? -36.290 -0.237 41.969 1.00 83.44 92 ARG A C 1
ATOM 764 O O . ARG A 1 92 ? -36.860 0.104 42.998 1.00 83.44 92 ARG A O 1
ATOM 771 N N . ASP A 1 93 ? -36.912 -0.635 40.866 1.00 76.44 93 ASP A N 1
ATOM 772 C CA . ASP A 1 93 ? -38.369 -0.631 40.715 1.00 76.44 93 ASP A CA 1
ATOM 773 C C . ASP A 1 93 ? -39.033 -1.551 41.753 1.00 76.44 93 ASP A C 1
ATOM 775 O O . ASP A 1 93 ? -40.011 -1.172 42.392 1.00 76.44 93 ASP A O 1
ATOM 779 N N . ILE A 1 94 ? -38.442 -2.726 42.011 1.00 76.31 94 ILE A N 1
ATOM 780 C CA . ILE A 1 94 ? -38.898 -3.639 43.073 1.00 76.31 94 ILE A CA 1
ATOM 781 C C . ILE A 1 94 ? -38.774 -2.993 44.459 1.00 76.31 94 ILE A C 1
ATOM 783 O O . ILE A 1 94 ? -39.709 -3.079 45.247 1.00 76.31 94 ILE A O 1
ATOM 787 N N . LYS A 1 95 ? -37.664 -2.309 44.763 1.00 82.00 95 LYS A N 1
ATOM 788 C CA . LYS A 1 95 ? -37.496 -1.617 46.054 1.00 82.00 95 LYS A CA 1
ATOM 789 C C . LYS A 1 95 ? -38.466 -0.451 46.240 1.00 82.00 95 LYS A C 1
ATOM 791 O O . LYS A 1 95 ? -38.869 -0.167 47.364 1.00 82.00 95 LYS A O 1
ATOM 796 N N . GLU A 1 96 ? -38.795 0.269 45.172 1.00 78.31 96 GLU A N 1
ATOM 797 C CA . GLU A 1 96 ? -39.798 1.336 45.226 1.00 78.31 96 GLU A CA 1
ATOM 798 C C . GLU A 1 96 ? -41.199 0.747 45.458 1.00 78.31 96 GLU A C 1
ATOM 800 O O . GLU A 1 96 ? -41.930 1.257 46.305 1.00 78.31 96 GLU A O 1
ATOM 805 N N . LEU A 1 97 ? -41.528 -0.384 44.821 1.00 74.81 97 LEU A N 1
ATOM 806 C CA . LEU A 1 97 ? -42.761 -1.132 45.088 1.00 74.81 97 LEU A CA 1
ATOM 807 C C . LEU A 1 97 ? -42.830 -1.677 46.521 1.00 74.81 97 LEU A C 1
ATOM 809 O O . LEU A 1 97 ? -43.875 -1.542 47.149 1.00 74.81 97 LEU A O 1
ATOM 813 N N . GLU A 1 98 ? -41.740 -2.237 47.057 1.00 76.50 98 GLU A N 1
ATOM 814 C CA . GLU A 1 98 ? -41.661 -2.681 48.459 1.00 76.50 98 GLU A CA 1
ATOM 815 C C . GLU A 1 98 ? -41.948 -1.519 49.416 1.00 76.50 98 GLU A C 1
ATOM 817 O 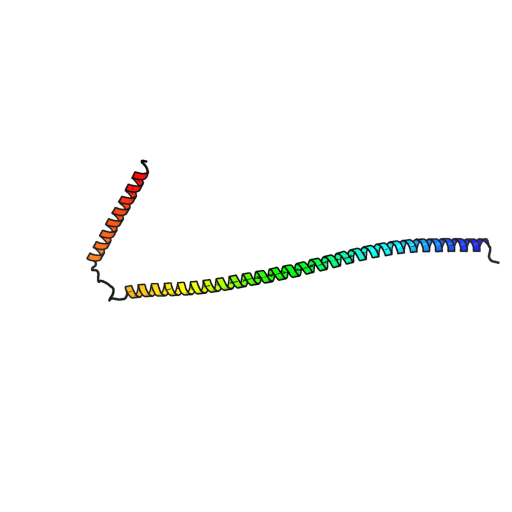O . GLU A 1 98 ? -42.824 -1.631 50.265 1.00 76.50 98 GLU A O 1
ATOM 822 N N . LYS A 1 99 ? -41.307 -0.359 49.217 1.00 80.25 99 LYS A N 1
ATOM 823 C CA . LYS A 1 99 ? -41.566 0.834 50.041 1.00 80.25 99 LYS A CA 1
ATOM 824 C C . LYS A 1 99 ? -43.010 1.319 49.949 1.00 80.25 99 LYS A C 1
ATOM 826 O O . LYS A 1 99 ? -43.582 1.724 50.958 1.00 80.25 99 LYS A O 1
ATOM 831 N N . MET A 1 100 ? -43.599 1.313 48.753 1.00 74.19 100 MET A N 1
ATOM 832 C CA . MET A 1 100 ? -45.008 1.677 48.582 1.00 74.19 100 MET A CA 1
ATOM 833 C C . MET A 1 100 ? -45.937 0.678 49.274 1.00 74.19 100 MET A C 1
ATOM 835 O O . MET A 1 100 ? -46.947 1.082 49.844 1.00 74.19 100 MET A O 1
ATOM 839 N N . PHE A 1 101 ? -45.596 -0.610 49.245 1.00 76.38 101 PHE A N 1
ATOM 840 C CA . PHE A 1 101 ? -46.367 -1.649 49.912 1.00 76.38 101 PHE A CA 1
ATOM 841 C C . PHE A 1 101 ? -46.254 -1.548 51.437 1.00 76.38 101 PHE A C 1
ATOM 843 O O . PHE A 1 101 ? -47.273 -1.627 52.115 1.00 76.38 101 PHE A O 1
ATOM 850 N N . ASP A 1 102 ? -45.063 -1.274 51.972 1.00 76.06 102 ASP A N 1
ATOM 851 C CA . ASP A 1 102 ? -44.843 -1.026 53.403 1.00 76.06 102 ASP A CA 1
ATOM 852 C C . ASP A 1 102 ? -45.625 0.197 53.903 1.00 76.06 102 ASP A C 1
ATOM 854 O O . ASP A 1 102 ? -46.200 0.169 54.990 1.00 76.06 102 ASP A O 1
ATOM 858 N N . LEU A 1 103 ? -45.710 1.256 53.088 1.00 71.75 103 LEU A N 1
ATOM 859 C CA . LEU A 1 103 ? -46.536 2.436 53.367 1.00 71.75 103 LEU A CA 1
ATOM 860 C C . LEU A 1 103 ? -48.038 2.127 53.372 1.00 71.75 103 LEU A C 1
ATOM 862 O O . LEU A 1 103 ? -48.781 2.761 54.116 1.00 71.75 103 LEU A O 1
ATOM 866 N N . LEU A 1 104 ? -48.493 1.193 52.535 1.00 67.12 104 LEU A N 1
ATOM 867 C C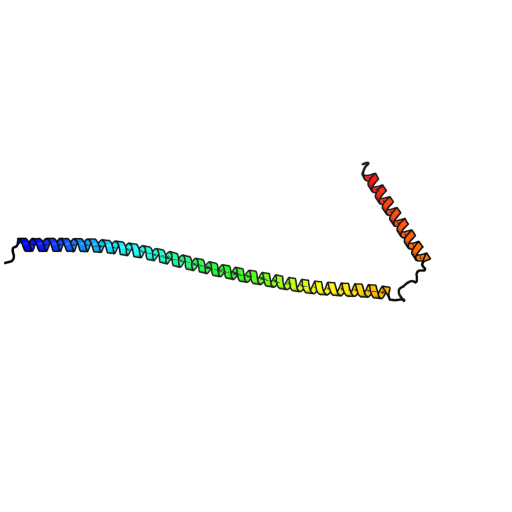A . LEU A 1 104 ? -49.908 0.845 52.391 1.00 67.12 104 LEU A CA 1
ATOM 868 C C . LEU A 1 104 ? -50.354 -0.298 53.305 1.00 67.12 104 LEU A C 1
ATOM 870 O O . LEU A 1 104 ? -51.559 -0.504 53.437 1.00 67.12 104 LEU A O 1
ATOM 874 N N . ASN A 1 105 ? -49.432 -1.046 53.913 1.00 63.62 105 ASN A N 1
ATOM 875 C CA . ASN A 1 105 ? -49.769 -2.183 54.753 1.00 63.62 105 ASN A CA 1
ATOM 876 C C . ASN A 1 105 ? -50.166 -1.713 56.169 1.00 63.62 105 ASN A C 1
ATOM 878 O O . ASN A 1 105 ? -49.307 -1.294 56.947 1.00 63.62 105 ASN A O 1
ATOM 882 N N . PRO A 1 106 ? -51.450 -1.821 56.559 1.00 62.03 106 PRO A N 1
ATOM 883 C CA . PRO A 1 106 ? -51.927 -1.369 57.867 1.00 62.03 106 PRO A CA 1
ATOM 884 C C . PRO A 1 106 ? -51.435 -2.245 59.033 1.00 62.03 106 PRO A C 1
ATOM 886 O O . PRO A 1 106 ? -51.723 -1.940 60.184 1.00 62.03 106 PRO A O 1
ATOM 889 N N . ILE A 1 107 ? -50.721 -3.342 58.750 1.00 61.47 107 ILE A N 1
ATOM 890 C CA . ILE A 1 107 ? -50.181 -4.274 59.752 1.00 61.47 107 ILE A CA 1
ATOM 891 C C . ILE A 1 107 ? -48.813 -3.807 60.281 1.00 61.47 107 ILE A C 1
ATOM 893 O O . ILE A 1 107 ? -48.477 -4.094 61.426 1.00 61.47 107 ILE A O 1
ATOM 897 N N . SER A 1 108 ? -48.027 -3.090 59.469 1.00 56.78 108 SER A N 1
ATOM 898 C CA . SER A 1 108 ? -46.693 -2.577 59.830 1.00 56.78 108 SER A CA 1
ATOM 899 C C . SER A 1 108 ? -46.695 -1.121 60.298 1.00 56.78 108 SER A C 1
ATOM 901 O O . SER A 1 108 ? -45.672 -0.642 60.780 1.00 56.78 108 SER A O 1
ATOM 903 N N . GLN A 1 109 ? -47.817 -0.408 60.171 1.00 58.06 109 GLN A N 1
ATOM 904 C CA . GLN A 1 109 ? -47.957 0.927 60.742 1.00 58.06 109 GLN A CA 1
ATOM 905 C C . GLN A 1 109 ? -48.241 0.812 62.245 1.00 58.06 109 GLN A C 1
ATOM 907 O O . GLN A 1 109 ? -49.352 0.475 62.654 1.00 58.06 109 GLN A O 1
ATOM 912 N N . GLU A 1 110 ? -47.254 1.129 63.086 1.00 60.28 110 GLU A N 1
ATOM 913 C CA . GLU A 1 110 ? -47.559 1.587 64.442 1.00 60.28 110 GLU A CA 1
ATOM 914 C C . GLU A 1 110 ? -48.414 2.849 64.296 1.00 60.28 110 GLU A C 1
ATOM 916 O O . GLU A 1 110 ? -47.980 3.847 63.721 1.00 60.28 110 GLU A O 1
ATOM 921 N N . PHE A 1 111 ? -49.674 2.791 64.730 1.00 59.25 111 PHE A N 1
ATOM 922 C CA . PHE A 1 111 ? -50.568 3.943 64.708 1.00 59.25 111 PHE A CA 1
ATOM 923 C C . PHE A 1 111 ? -50.062 4.978 65.713 1.00 59.25 111 PHE A C 1
ATOM 925 O O . PHE A 1 111 ? -50.445 4.979 66.882 1.00 59.25 111 PHE A O 1
ATOM 932 N N . VAL A 1 112 ? -49.174 5.854 65.254 1.00 59.81 112 VAL A N 1
ATOM 933 C CA . VAL A 1 112 ? -48.655 6.953 66.058 1.00 59.81 112 VAL A CA 1
ATOM 934 C C . VAL A 1 112 ? -49.722 8.045 66.100 1.00 59.81 112 VAL A C 1
ATOM 936 O O . VAL A 1 112 ? -50.129 8.595 65.075 1.00 59.81 112 VAL A O 1
ATOM 939 N N . THR A 1 113 ? -50.229 8.354 67.291 1.00 69.44 113 THR A N 1
ATOM 940 C CA . THR A 1 113 ? -51.101 9.513 67.498 1.00 69.44 113 THR A CA 1
ATOM 941 C C . THR A 1 113 ? -50.338 10.798 67.182 1.00 69.44 113 THR A C 1
ATOM 943 O O . THR A 1 113 ? -49.136 10.899 67.421 1.00 69.44 113 THR A O 1
ATOM 946 N N . LYS A 1 114 ? -51.048 11.812 66.669 1.00 68.94 114 LYS A N 1
ATOM 947 C CA . LYS A 1 114 ? -50.469 13.099 66.239 1.00 68.94 114 LYS A CA 1
ATOM 948 C C . LYS A 1 114 ? -49.550 13.731 67.301 1.00 68.94 114 LYS A C 1
ATOM 950 O O . LYS A 1 114 ? -48.492 14.246 66.978 1.00 68.94 114 LYS A O 1
ATOM 955 N N . GLU A 1 115 ? -49.922 13.591 68.574 1.00 66.56 115 GLU A N 1
ATOM 956 C CA . GLU A 1 115 ? -49.164 14.091 69.729 1.00 66.56 115 GLU A CA 1
ATOM 957 C C . GLU A 1 115 ? -47.847 13.355 70.013 1.00 66.56 115 GLU A C 1
ATOM 959 O O . GLU A 1 115 ? -46.962 13.920 70.660 1.00 66.56 115 GLU A O 1
ATOM 964 N N . SER A 1 116 ? -47.734 12.090 69.608 1.00 62.25 116 SER A N 1
ATOM 965 C CA . SER A 1 116 ? -46.511 11.298 69.769 1.00 62.25 116 SER A CA 1
ATOM 966 C C . SER A 1 116 ? -45.520 11.621 68.651 1.00 62.25 116 SER A C 1
ATOM 968 O O . SER A 1 116 ? -44.341 11.813 68.930 1.00 62.25 116 SER A O 1
ATOM 970 N N . LEU A 1 117 ? -46.017 11.813 67.422 1.00 70.25 117 LEU A N 1
ATOM 971 C CA . LEU A 1 117 ? -45.203 12.242 66.281 1.00 70.25 117 LEU A CA 1
ATOM 972 C C . LEU A 1 117 ? -44.622 13.652 66.494 1.00 70.25 117 LEU A C 1
ATOM 974 O O . LEU A 1 117 ? -43.436 13.871 66.266 1.00 70.25 117 LEU A O 1
ATOM 978 N N . ASP A 1 118 ? -45.434 14.597 66.982 1.00 71.88 118 ASP A N 1
ATOM 979 C CA . ASP A 1 118 ? -44.976 15.969 67.248 1.00 71.88 118 ASP A CA 1
ATOM 980 C C . ASP A 1 118 ? -43.881 16.012 6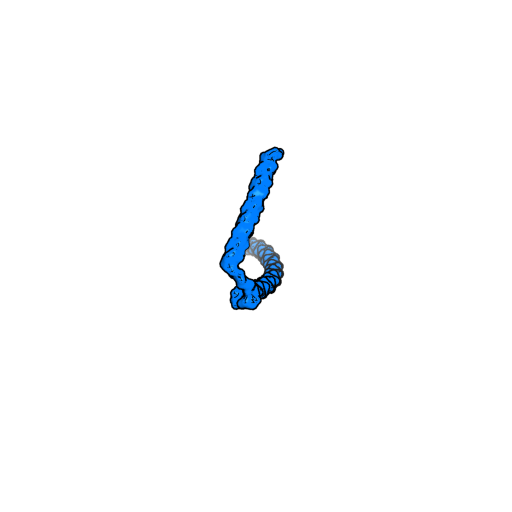8.335 1.00 71.88 118 ASP A C 1
ATOM 982 O O . ASP A 1 118 ? -42.956 16.822 68.255 1.00 71.88 118 ASP A O 1
ATOM 986 N N . ARG A 1 119 ? -43.934 15.109 69.328 1.00 72.19 119 ARG A N 1
ATOM 987 C CA . ARG A 1 119 ? -42.902 14.994 70.374 1.00 72.19 119 ARG A CA 1
ATOM 988 C C . ARG A 1 119 ? -41.579 14.449 69.843 1.00 72.19 119 ARG A C 1
ATOM 990 O O . ARG A 1 119 ? -40.539 15.022 70.155 1.00 72.19 119 ARG A O 1
ATOM 997 N N . GLU A 1 120 ? -41.615 13.395 69.032 1.00 73.38 120 GLU A N 1
ATOM 998 C CA . GLU A 1 120 ? -40.409 12.812 68.426 1.00 73.38 120 GLU A CA 1
ATOM 999 C C . GLU A 1 120 ? -39.705 13.802 67.491 1.00 73.38 120 GLU A C 1
ATOM 1001 O O . GLU A 1 120 ? -38.489 13.982 67.571 1.00 73.38 120 GLU A O 1
ATOM 1006 N N . VAL A 1 121 ? -40.471 14.528 66.669 1.00 76.00 121 VAL A N 1
ATOM 1007 C CA . VAL A 1 121 ? -39.920 15.554 65.771 1.00 76.00 121 VAL A CA 1
ATOM 1008 C C . VAL A 1 121 ? -39.285 16.702 66.564 1.00 76.00 121 VAL A C 1
ATOM 1010 O O . VAL A 1 121 ? -38.208 17.183 66.207 1.00 76.00 121 VAL A O 1
ATOM 1013 N N . GLU A 1 122 ? -39.904 17.145 67.662 1.00 77.25 122 GLU A N 1
ATOM 1014 C CA . GLU A 1 122 ? -39.304 18.167 68.525 1.00 77.25 122 GLU A CA 1
ATOM 1015 C C . GLU A 1 122 ? -38.002 17.706 69.195 1.00 77.25 122 GLU A C 1
ATOM 1017 O O . GLU A 1 122 ? -37.089 18.519 69.382 1.00 77.25 122 GLU A O 1
ATOM 1022 N N . GLU A 1 123 ? -37.913 16.437 69.592 1.00 76.56 123 GLU A N 1
ATOM 1023 C CA . GLU A 1 123 ? -36.717 15.872 70.217 1.00 76.56 123 GLU A CA 1
ATOM 1024 C C . GLU A 1 123 ? -35.567 15.741 69.215 1.00 76.56 123 GLU A C 1
ATOM 1026 O O . GLU A 1 123 ? -34.472 16.235 69.502 1.00 76.56 123 GLU A O 1
ATOM 1031 N N . GLU A 1 124 ? -35.813 15.219 68.009 1.00 75.19 124 GLU A N 1
ATOM 1032 C CA . GLU A 1 124 ? -34.788 15.133 66.959 1.00 75.19 124 GLU A CA 1
ATOM 1033 C C . GLU A 1 124 ? -34.261 16.512 66.547 1.00 75.19 124 GLU A C 1
ATOM 1035 O O . GLU A 1 124 ? -33.050 16.712 66.402 1.00 75.19 124 GLU A O 1
ATOM 1040 N N . VAL A 1 125 ? -35.144 17.508 66.419 1.00 75.44 125 VAL A N 1
ATOM 1041 C CA . VAL A 1 125 ? -34.729 18.883 66.109 1.00 75.44 125 VAL A CA 1
ATOM 1042 C C . VAL A 1 125 ? -33.862 19.447 67.241 1.00 75.44 125 VAL A C 1
ATOM 1044 O O . VAL A 1 125 ? -32.825 20.062 66.976 1.00 75.44 125 VAL A O 1
ATOM 1047 N N . LYS A 1 126 ? -34.217 19.210 68.512 1.00 76.62 126 LYS A N 1
ATOM 1048 C CA . LYS A 1 126 ? -33.414 19.653 69.669 1.00 76.62 126 LYS A CA 1
ATOM 1049 C C . LYS A 1 126 ? -32.052 18.953 69.734 1.00 76.62 126 LYS A C 1
ATOM 1051 O O . LYS A 1 126 ? -31.064 19.601 70.099 1.00 76.62 126 LYS A O 1
ATOM 1056 N N . GLU A 1 127 ? -31.966 17.673 69.385 1.00 75.75 127 GLU A N 1
ATOM 1057 C CA . GLU A 1 127 ? -30.697 16.939 69.331 1.00 75.75 127 GLU A CA 1
ATOM 1058 C C . GLU A 1 127 ? -29.810 17.389 68.165 1.00 75.75 127 GLU A C 1
ATOM 1060 O O . GLU A 1 127 ? -28.633 17.701 68.383 1.00 75.75 127 GLU A O 1
ATOM 1065 N N . GLY A 1 128 ? -30.374 17.569 66.968 1.00 74.94 128 GLY A N 1
ATOM 1066 C CA . GLY A 1 128 ? -29.657 18.111 65.810 1.00 74.94 128 GLY A CA 1
ATOM 1067 C C . GLY A 1 128 ? -29.096 19.516 66.071 1.00 74.94 128 GLY A C 1
ATOM 1068 O O . GLY A 1 128 ? -27.944 19.814 65.736 1.00 74.94 128 GLY A O 1
ATOM 1069 N N . PHE A 1 129 ? -29.851 20.367 66.776 1.00 69.00 129 PHE A N 1
ATOM 1070 C CA . PHE A 1 129 ? -29.367 21.679 67.218 1.00 69.00 129 PHE A CA 1
ATOM 1071 C C . PHE A 1 129 ? -28.232 21.585 68.254 1.00 69.00 129 PHE A C 1
ATOM 1073 O O . PHE A 1 129 ? -27.306 22.403 68.225 1.00 69.00 129 PHE A O 1
ATOM 1080 N N . LYS A 1 130 ? -28.244 20.591 69.153 1.00 72.62 130 LYS A N 1
ATOM 1081 C CA . LYS A 1 130 ? -27.136 20.348 70.098 1.00 72.62 130 LYS A CA 1
ATOM 1082 C C . LYS A 1 130 ? -25.873 19.861 69.385 1.00 72.62 130 LYS A C 1
ATOM 1084 O O . LYS A 1 130 ? -24.778 20.293 69.752 1.00 72.62 130 LYS A O 1
ATOM 1089 N N . GLU A 1 131 ? -25.994 19.006 68.373 1.00 71.19 131 GLU A N 1
ATOM 1090 C CA . GLU A 1 131 ? -24.845 18.542 67.587 1.00 71.19 131 GLU A CA 1
ATOM 1091 C C . GLU A 1 131 ? -24.216 19.654 66.742 1.00 71.19 131 GLU A C 1
ATOM 1093 O O . GLU A 1 131 ? -22.990 19.799 66.733 1.00 71.19 131 GLU A O 1
ATOM 1098 N N . LEU A 1 132 ? -25.029 20.498 66.103 1.00 66.56 132 LEU A N 1
ATOM 1099 C CA . LEU A 1 132 ? -24.545 21.670 65.366 1.00 66.56 132 LEU A CA 1
ATOM 1100 C C . LEU A 1 132 ? -23.818 22.659 66.287 1.00 66.56 132 LEU A C 1
ATOM 1102 O O . LEU A 1 132 ? -22.754 23.172 65.935 1.00 66.56 132 LEU A O 1
ATOM 1106 N N . LYS A 1 133 ? -24.323 22.861 67.510 1.00 68.88 133 LYS A N 1
ATOM 1107 C CA . LYS A 1 133 ? -23.671 23.706 68.522 1.00 68.88 133 LYS A CA 1
ATOM 1108 C C . LYS A 1 133 ? -22.338 23.115 69.007 1.00 68.88 133 LYS A C 1
ATOM 1110 O O . LYS A 1 133 ? -21.386 23.862 69.226 1.00 68.88 133 LYS A O 1
ATOM 1115 N N . ARG A 1 134 ? -22.233 21.782 69.111 1.00 69.94 134 ARG A N 1
ATOM 1116 C CA . ARG A 1 134 ? -20.976 21.071 69.423 1.00 69.94 134 ARG A CA 1
ATOM 1117 C C . ARG A 1 134 ? -19.949 21.147 68.289 1.00 69.94 134 ARG A C 1
ATOM 1119 O O . ARG A 1 134 ? -18.756 21.218 68.574 1.00 69.94 134 ARG A O 1
ATOM 1126 N N . ARG A 1 135 ? -20.386 21.144 67.025 1.00 64.88 135 ARG A N 1
ATOM 1127 C CA . ARG A 1 135 ? -19.502 21.345 65.861 1.00 64.88 135 ARG A CA 1
ATOM 1128 C C . ARG A 1 135 ? -18.990 22.785 65.795 1.00 64.88 135 ARG A C 1
ATOM 1130 O O . ARG A 1 135 ? -17.785 22.988 65.749 1.00 64.88 135 ARG A O 1
ATOM 1137 N N . SER A 1 136 ? -19.874 23.767 65.976 1.00 60.16 136 SER A N 1
ATOM 1138 C CA . SER A 1 136 ? -19.499 25.187 65.998 1.00 60.16 136 SER A CA 1
ATOM 1139 C C . SER A 1 136 ? -18.527 25.551 67.135 1.00 60.16 136 SER A C 1
ATOM 1141 O O . SER A 1 136 ? -17.630 26.359 66.925 1.00 60.16 136 SER A O 1
ATOM 1143 N N . GLN A 1 137 ? -18.624 24.927 68.318 1.00 60.38 137 GLN A N 1
ATOM 1144 C CA . GLN A 1 137 ? -17.638 25.126 69.396 1.00 60.38 137 GLN A CA 1
ATOM 1145 C C . GLN A 1 137 ? -16.280 24.462 69.122 1.00 60.38 137 GLN A C 1
ATOM 1147 O O . GLN A 1 137 ? -15.257 24.979 69.566 1.00 60.38 137 GLN A O 1
ATOM 1152 N N . LYS A 1 138 ? -16.246 23.338 68.393 1.00 58.91 138 LYS A N 1
ATOM 1153 C CA . LYS A 1 138 ? -14.983 22.701 67.988 1.00 58.91 138 LYS A CA 1
ATOM 1154 C C . LYS A 1 138 ? -14.232 23.534 66.953 1.00 58.91 138 LYS A C 1
ATOM 1156 O O . LYS A 1 138 ? -13.019 23.642 67.075 1.00 58.91 138 LYS A O 1
ATOM 1161 N N . ASP A 1 139 ? -14.947 24.163 66.024 1.00 57.91 139 ASP A N 1
ATOM 1162 C CA . ASP A 1 139 ? -14.338 24.982 64.971 1.00 57.91 139 ASP A CA 1
ATOM 1163 C C . ASP A 1 139 ? -13.697 26.275 65.522 1.00 57.91 139 ASP A C 1
ATOM 1165 O O . ASP A 1 139 ? -12.656 26.703 65.021 1.00 57.91 139 ASP A O 1
ATOM 1169 N N . VAL A 1 140 ? -14.239 26.848 66.609 1.00 58.41 140 VAL A N 1
ATOM 1170 C CA . VAL A 1 140 ? -13.667 28.026 67.299 1.00 58.41 140 VAL A CA 1
ATOM 1171 C C . VAL A 1 140 ? -12.387 27.680 68.080 1.00 58.41 140 VAL A C 1
ATOM 1173 O O . VAL A 1 140 ? -11.435 28.453 68.072 1.00 58.41 140 VAL A O 1
ATOM 1176 N N . LEU A 1 141 ? -12.305 26.492 68.691 1.00 55.03 141 LEU A N 1
ATOM 1177 C CA . LEU A 1 141 ? -11.123 26.037 69.448 1.00 55.03 141 LEU A CA 1
ATOM 1178 C C . LEU A 1 141 ? -9.920 25.650 68.567 1.00 55.03 141 LEU A C 1
ATOM 1180 O O . LEU A 1 141 ? -8.801 25.545 69.065 1.00 55.03 141 LEU A O 1
ATOM 1184 N N . SER A 1 142 ? -10.134 25.439 67.268 1.00 55.69 142 SER A N 1
ATOM 1185 C CA . SER A 1 142 ? -9.078 25.165 66.283 1.00 55.69 142 SER A CA 1
ATOM 1186 C C . SER A 1 142 ? -8.447 26.415 65.657 1.00 55.69 142 SER A C 1
ATOM 1188 O O . SER A 1 142 ? -7.494 26.266 64.899 1.00 55.69 142 SER A O 1
ATOM 1190 N N . GLN A 1 143 ? -8.933 27.626 65.965 1.00 55.56 143 GLN A N 1
ATOM 1191 C CA . GLN A 1 143 ? -8.339 28.888 65.488 1.00 55.56 143 GLN A CA 1
ATOM 1192 C C . GLN A 1 143 ? -7.485 29.628 66.542 1.00 55.56 143 GLN A C 1
ATOM 1194 O O . GLN A 1 143 ? -6.872 30.637 66.212 1.00 55.56 143 GLN A O 1
ATOM 1199 N N . GLU A 1 144 ? -7.395 29.125 67.781 1.00 52.06 144 GLU A N 1
ATOM 1200 C CA . GLU A 1 144 ? -6.567 29.700 68.866 1.00 52.06 144 GLU A CA 1
ATOM 1201 C C . GLU A 1 144 ? -5.284 28.893 69.187 1.00 52.06 144 GLU A C 1
ATOM 1203 O O . GLU A 1 144 ? -4.652 29.112 70.222 1.00 52.06 144 GLU A O 1
ATOM 1208 N N . LYS A 1 145 ? -4.864 27.968 68.315 1.00 46.19 145 LYS A N 1
ATOM 1209 C CA . LYS A 1 145 ? -3.554 27.290 68.385 1.00 46.19 145 LYS A CA 1
ATOM 1210 C C . LYS A 1 145 ? -2.755 27.525 67.116 1.00 46.19 145 LYS A C 1
ATOM 1212 O O . LYS A 1 145 ? -1.521 27.666 67.250 1.00 46.19 145 LYS A O 1
#

Foldseek 3Di:
DPDVVVVVVVVVVVVVVVVVVVVVVVVVVVVVVVVVVVVVVVVVVVVVVVVVVVVVVVVVVVVVVVVVVVVVVVVVVVVVVVVVVVVVVVVVVVVVVVVVVCVVDPVNDPPDDPVNVVVVVVVVVVVVVVVVVVVVVVVVVVVVD

pLDDT: mean 85.59, std 14.85, range [46.19, 98.56]